Protein AF-A0A816MPJ7-F1 (afdb_monomer_lite)

Secondary structure (DSSP, 8-state):
--HHHHHHHHHHTS---PPPPSEEEETTEEEEPPTTS---

Foldseek 3Di:
DVVVVVVVVVVVPPPDDDPDPQWDQDPNDTDGDDPPDDDD

Structure (mmCIF, N/CA/C/O backbone):
data_AF-A0A816MPJ7-F1
#
_entry.id   AF-A0A816MPJ7-F1
#
loop_
_atom_site.group_PDB
_atom_site.id
_atom_site.type_symbol
_atom_site.label_atom_id
_atom_site.label_alt_id
_atom_site.label_comp_id
_atom_site.label_asym_id
_atom_site.label_entity_id
_atom_site.label_seq_id
_atom_site.pdbx_PDB_ins_code
_atom_site.Cartn_x
_atom_site.Cartn_y
_atom_site.Cartn_z
_atom_site.occupancy
_atom_site.B_iso_or_equiv
_atom_site.auth_seq_id
_atom_site.auth_comp_id
_atom_site.auth_asym_id
_atom_site.auth_atom_id
_atom_site.pdbx_PDB_model_num
ATOM 1 N N . MET A 1 1 ? 19.897 9.174 -17.964 1.00 57.91 1 MET A N 1
ATOM 2 C CA . MET A 1 1 ? 18.620 9.124 -17.214 1.00 57.91 1 MET A CA 1
ATOM 3 C C . MET A 1 1 ? 18.278 7.680 -16.819 1.00 57.91 1 MET A C 1
ATOM 5 O O . MET A 1 1 ? 17.351 7.102 -17.362 1.00 57.91 1 MET A O 1
ATOM 9 N N . ALA A 1 2 ? 19.029 7.0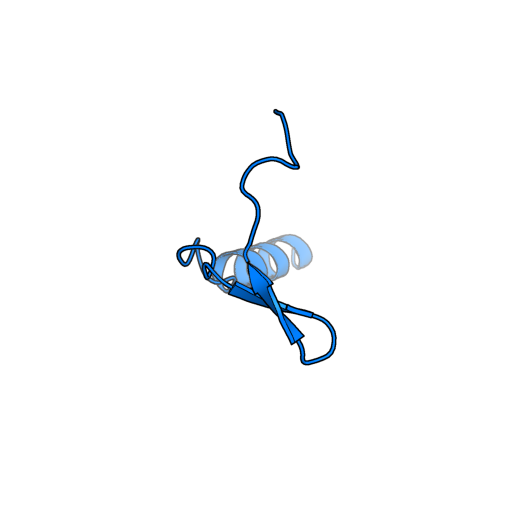70 -15.894 1.00 61.16 2 ALA A N 1
ATOM 10 C CA . ALA A 1 2 ? 18.753 5.704 -15.411 1.00 61.16 2 ALA A CA 1
ATOM 11 C C . ALA A 1 2 ? 18.012 5.700 -14.058 1.00 61.16 2 ALA A C 1
ATOM 13 O O . ALA A 1 2 ? 17.142 4.867 -13.818 1.00 61.16 2 ALA A O 1
ATOM 14 N N . MET A 1 3 ? 18.290 6.692 -13.202 1.00 66.75 3 MET A N 1
ATOM 15 C CA . MET A 1 3 ? 17.652 6.830 -11.886 1.00 66.75 3 MET A CA 1
ATOM 16 C C . MET A 1 3 ? 16.150 7.122 -11.978 1.00 66.75 3 MET A C 1
ATOM 18 O O . MET A 1 3 ? 15.367 6.530 -11.243 1.00 66.75 3 MET A O 1
ATOM 22 N N . THR A 1 4 ? 15.720 7.968 -12.916 1.00 74.25 4 THR A N 1
ATOM 23 C CA . THR A 1 4 ? 14.304 8.345 -13.065 1.00 74.25 4 THR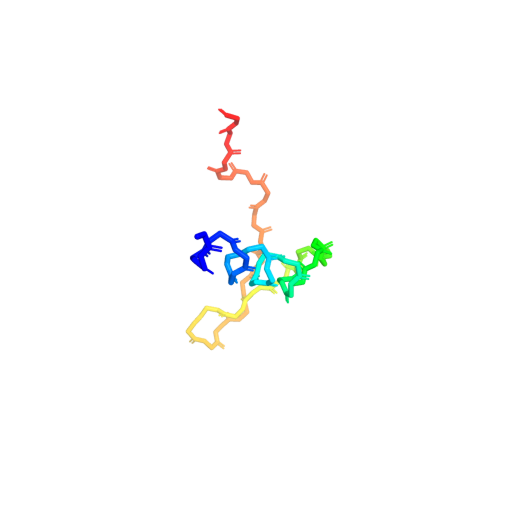 A CA 1
ATOM 24 C C . THR A 1 4 ? 13.423 7.168 -13.491 1.00 74.25 4 THR A C 1
ATOM 26 O O . THR A 1 4 ? 12.314 7.018 -12.986 1.00 74.25 4 THR A O 1
ATOM 29 N N . ALA A 1 5 ? 13.918 6.298 -14.378 1.00 75.75 5 ALA A N 1
ATOM 30 C CA . ALA A 1 5 ? 13.185 5.112 -14.817 1.00 75.75 5 ALA A CA 1
ATOM 31 C C . ALA A 1 5 ? 13.029 4.095 -13.676 1.00 75.75 5 ALA A C 1
ATOM 33 O O . ALA A 1 5 ? 11.930 3.602 -13.439 1.00 75.75 5 ALA A O 1
ATOM 34 N N . ALA A 1 6 ? 14.099 3.856 -12.910 1.00 82.19 6 ALA A N 1
ATOM 35 C CA . ALA A 1 6 ? 14.052 2.978 -11.744 1.00 82.19 6 ALA A CA 1
ATOM 36 C C . ALA A 1 6 ? 13.085 3.494 -10.662 1.00 82.19 6 ALA A C 1
ATOM 38 O O . ALA A 1 6 ? 12.345 2.704 -10.074 1.00 82.19 6 ALA A O 1
ATOM 39 N N . ILE A 1 7 ? 13.041 4.811 -10.425 1.00 80.62 7 ILE A N 1
ATOM 40 C CA . ILE A 1 7 ? 12.087 5.422 -9.487 1.00 80.62 7 ILE A CA 1
ATOM 41 C C . ILE A 1 7 ? 10.653 5.291 -10.003 1.00 80.62 7 ILE A C 1
ATOM 43 O O . ILE A 1 7 ? 9.785 4.871 -9.243 1.00 80.62 7 ILE A O 1
ATOM 47 N N . LYS A 1 8 ? 10.399 5.560 -11.290 1.00 80.19 8 LYS A N 1
ATOM 48 C CA . LYS A 1 8 ? 9.064 5.398 -11.887 1.00 80.19 8 LYS A CA 1
ATOM 49 C C . LYS A 1 8 ? 8.560 3.963 -11.756 1.00 80.19 8 LYS A C 1
ATOM 51 O O . LYS A 1 8 ? 7.409 3.763 -11.381 1.00 80.19 8 LYS A O 1
ATOM 56 N N . THR A 1 9 ? 9.419 2.974 -11.993 1.00 84.19 9 THR A N 1
ATOM 57 C CA . THR A 1 9 ? 9.067 1.564 -11.792 1.00 84.19 9 THR A CA 1
ATOM 58 C C . THR A 1 9 ? 8.768 1.274 -10.322 1.00 84.19 9 THR A C 1
ATOM 60 O O . THR A 1 9 ? 7.736 0.686 -10.031 1.00 84.19 9 THR A O 1
ATOM 63 N N . ARG A 1 10 ? 9.585 1.757 -9.373 1.00 81.12 10 ARG A N 1
ATOM 64 C CA . ARG A 1 10 ? 9.304 1.590 -7.933 1.00 81.12 10 ARG A CA 1
ATOM 65 C C . ARG A 1 10 ? 8.024 2.294 -7.479 1.00 81.12 10 ARG A C 1
ATOM 67 O O . ARG A 1 10 ? 7.375 1.806 -6.566 1.00 81.12 10 ARG A O 1
ATOM 74 N N . MET A 1 11 ? 7.655 3.419 -8.085 1.00 81.44 11 MET A N 1
ATOM 75 C CA . MET A 1 11 ? 6.382 4.098 -7.819 1.00 81.44 11 MET A CA 1
ATOM 76 C C . MET A 1 11 ? 5.196 3.347 -8.424 1.00 81.44 11 MET A C 1
ATOM 78 O O . MET A 1 11 ? 4.172 3.217 -7.768 1.00 81.44 11 MET A O 1
ATOM 82 N N . ALA A 1 12 ? 5.338 2.808 -9.634 1.00 77.62 12 ALA A N 1
ATOM 83 C CA . ALA A 1 12 ? 4.293 2.020 -10.285 1.00 77.62 12 ALA A CA 1
ATOM 84 C C . ALA A 1 12 ? 4.080 0.647 -9.623 1.00 77.62 12 ALA A C 1
ATOM 86 O O . ALA A 1 12 ? 2.976 0.116 -9.655 1.00 77.62 12 ALA A O 1
ATOM 87 N N . SER A 1 13 ? 5.124 0.073 -9.018 1.00 81.38 13 SER A N 1
ATOM 88 C CA . SER A 1 13 ? 5.039 -1.179 -8.257 1.00 81.38 13 SER A CA 1
ATOM 89 C C . SER A 1 13 ? 4.581 -0.986 -6.812 1.00 81.38 13 SER A C 1
ATOM 91 O O . SER A 1 13 ? 4.375 -1.978 -6.114 1.00 81.38 13 SER A O 1
ATOM 93 N N . GLN A 1 14 ? 4.437 0.257 -6.337 1.00 76.94 14 GLN A N 1
ATOM 94 C CA . GLN A 1 14 ? 3.790 0.482 -5.050 1.00 76.94 14 GLN A CA 1
ATOM 95 C C . GLN A 1 14 ? 2.304 0.137 -5.183 1.00 76.94 14 GLN A C 1
ATOM 97 O O . GLN A 1 14 ? 1.684 0.529 -6.172 1.00 76.94 14 GLN A O 1
ATOM 102 N N . PRO A 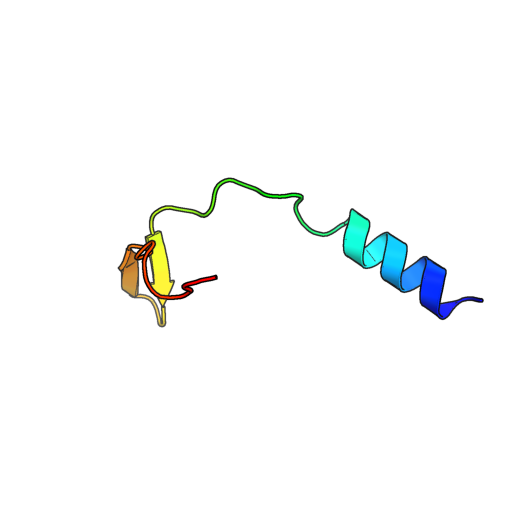1 15 ? 1.720 -0.582 -4.209 1.00 72.62 15 PRO A N 1
ATOM 103 C CA . PRO A 1 15 ? 0.290 -0.849 -4.189 1.00 72.62 15 PRO A CA 1
ATOM 104 C C . PRO A 1 15 ? -0.472 0.472 -4.320 1.00 72.62 15 PRO A C 1
ATOM 106 O O . PRO A 1 15 ? -0.434 1.314 -3.421 1.00 72.62 15 PRO A O 1
ATOM 109 N N . ALA A 1 16 ? -1.118 0.680 -5.468 1.00 68.94 16 ALA A N 1
ATOM 110 C CA . ALA A 1 16 ? -1.875 1.888 -5.738 1.00 68.94 16 ALA A CA 1
ATOM 111 C C . ALA A 1 16 ? -3.103 1.897 -4.826 1.00 68.94 16 ALA A C 1
ATOM 113 O O . ALA A 1 16 ? -4.080 1.208 -5.098 1.00 68.94 16 ALA A O 1
ATOM 114 N N . GLY A 1 17 ? -3.010 2.633 -3.714 1.00 65.88 17 GLY A N 1
ATOM 115 C CA . GLY A 1 17 ? -4.148 3.002 -2.876 1.00 65.88 17 GLY A CA 1
ATOM 116 C C . GLY A 1 17 ? -5.095 1.849 -2.549 1.00 65.88 17 GLY A C 1
ATOM 117 O O . GLY A 1 17 ? -6.294 1.963 -2.783 1.00 65.88 17 GLY A O 1
ATOM 118 N N . GLY A 1 18 ? -4.578 0.748 -1.997 1.00 63.06 18 GLY A N 1
ATOM 119 C CA . GLY A 1 18 ? -5.441 -0.186 -1.278 1.00 63.06 18 GLY A CA 1
ATOM 120 C C . GLY A 1 18 ? -6.136 0.570 -0.146 1.00 63.06 18 GLY A C 1
ATOM 121 O O . GLY A 1 18 ? -5.496 1.394 0.516 1.00 63.06 18 GLY A O 1
ATOM 122 N N . ALA A 1 19 ? -7.436 0.335 0.056 1.00 68.31 19 ALA A N 1
ATOM 123 C CA . ALA A 1 19 ? -8.162 0.900 1.188 1.00 68.31 19 ALA A CA 1
ATOM 124 C C . ALA A 1 19 ? -7.322 0.692 2.456 1.00 68.31 19 ALA A C 1
ATOM 126 O O . ALA A 1 19 ? -6.943 -0.440 2.765 1.00 68.31 19 ALA A O 1
ATOM 127 N N . LYS A 1 20 ? -6.953 1.787 3.136 1.00 72.31 20 LYS A N 1
ATOM 128 C CA . LYS A 1 20 ? -6.160 1.707 4.367 1.00 72.31 20 LYS A CA 1
ATOM 129 C C . LYS A 1 20 ? -6.850 0.705 5.299 1.00 72.31 20 LYS A C 1
ATOM 131 O O . LYS A 1 20 ? -8.037 0.890 5.576 1.00 72.31 20 LYS A O 1
ATOM 136 N N . PRO A 1 21 ? -6.155 -0.347 5.764 1.00 75.50 21 PRO A N 1
ATOM 137 C CA . PRO A 1 21 ? -6.793 -1.355 6.593 1.00 75.50 21 PRO A CA 1
ATOM 138 C C . PRO A 1 21 ? -7.307 -0.685 7.874 1.00 75.50 21 PRO A C 1
ATOM 140 O O . PRO A 1 21 ? -6.569 0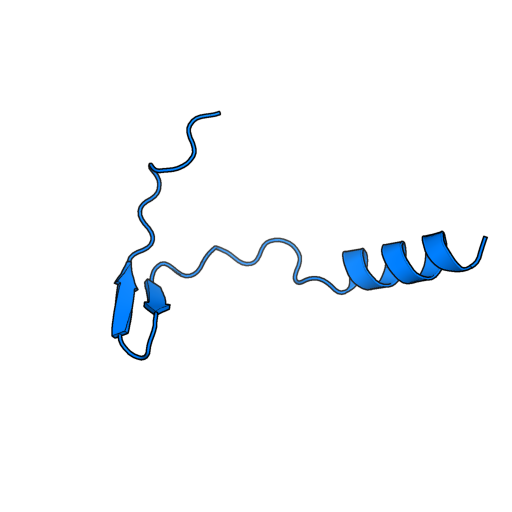.094 8.473 1.00 75.50 21 PRO A O 1
ATOM 143 N N . PRO A 1 22 ? -8.542 -0.949 8.323 1.00 79.00 22 PRO A N 1
ATOM 144 C CA . PRO A 1 22 ? -9.121 -0.260 9.482 1.00 79.00 22 PRO A CA 1
ATOM 145 C C . PRO A 1 22 ? -8.293 -0.449 10.763 1.00 79.00 22 PRO A C 1
ATOM 147 O O . PRO A 1 22 ? -8.332 0.393 11.660 1.00 79.00 22 PRO A O 1
ATOM 150 N N . THR A 1 23 ? -7.490 -1.513 10.813 1.00 83.25 23 THR A N 1
ATOM 151 C CA . THR A 1 23 ? -6.618 -1.874 11.925 1.00 83.25 23 THR A CA 1
ATOM 152 C C . THR A 1 23 ? -5.198 -2.125 11.413 1.00 83.25 23 THR A C 1
ATOM 154 O O . THR A 1 23 ? -5.010 -2.768 10.381 1.00 83.25 23 THR A O 1
ATOM 157 N N . VAL A 1 24 ? -4.193 -1.625 12.132 1.00 86.00 24 VAL A N 1
ATOM 158 C CA . VAL A 1 24 ? -2.768 -1.876 11.873 1.00 86.00 24 VAL A CA 1
ATOM 159 C C . VAL A 1 24 ? -2.131 -2.562 13.073 1.00 86.00 24 VAL A C 1
ATOM 161 O O . VAL A 1 24 ? -2.483 -2.289 14.216 1.00 86.00 24 VAL A O 1
ATOM 164 N N . ASN A 1 25 ? -1.184 -3.463 12.834 1.00 88.12 25 ASN A N 1
ATOM 165 C CA . ASN A 1 25 ? -0.478 -4.156 13.906 1.00 88.12 25 ASN A CA 1
ATOM 166 C C . ASN A 1 25 ? 0.760 -3.352 14.312 1.00 88.12 25 ASN A C 1
ATOM 168 O O . ASN A 1 25 ? 1.743 -3.302 13.574 1.00 88.12 25 ASN A O 1
ATOM 172 N N . ILE A 1 26 ? 0.739 -2.757 15.503 1.00 86.88 26 ILE A N 1
ATOM 173 C CA . ILE A 1 26 ? 1.885 -2.045 16.075 1.00 86.88 26 ILE A CA 1
ATOM 174 C C . ILE A 1 26 ? 2.451 -2.903 17.198 1.00 86.88 26 ILE A C 1
ATOM 176 O O . ILE A 1 26 ? 1.779 -3.162 18.193 1.00 86.88 26 ILE A O 1
ATOM 180 N N . ARG A 1 27 ? 3.696 -3.369 17.036 1.00 89.69 27 ARG A N 1
ATOM 181 C CA . ARG A 1 27 ? 4.394 -4.201 18.039 1.00 89.69 27 ARG A CA 1
ATOM 182 C C . ARG A 1 27 ? 3.599 -5.460 18.440 1.00 89.69 27 ARG A C 1
ATOM 184 O O . ARG A 1 27 ? 3.609 -5.863 19.597 1.00 89.69 27 ARG A O 1
ATOM 191 N N . GLY A 1 28 ? 2.882 -6.059 17.487 1.00 89.06 28 GLY A N 1
ATOM 192 C CA . GLY A 1 28 ? 2.048 -7.245 17.716 1.00 89.06 28 GLY A CA 1
ATOM 193 C C . GLY A 1 28 ? 0.659 -6.960 18.294 1.00 89.06 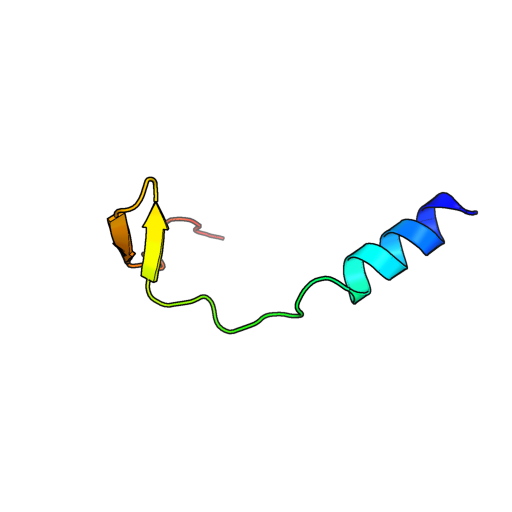28 GLY A C 1
ATOM 194 O O . GLY A 1 28 ? -0.110 -7.898 18.469 1.00 89.06 28 GLY A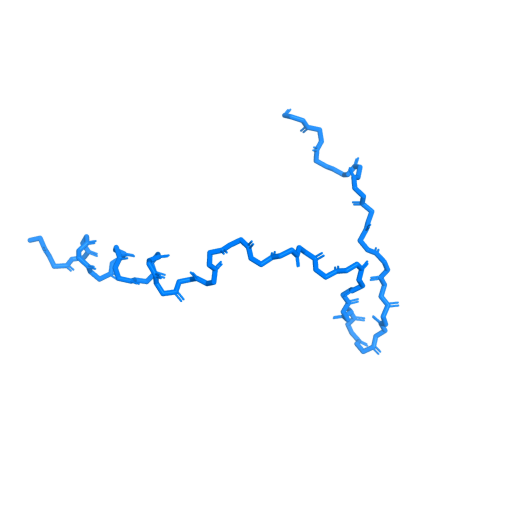 O 1
ATOM 195 N N . GLN A 1 29 ? 0.310 -5.697 18.555 1.00 88.50 29 GLN A N 1
ATOM 196 C CA . GLN A 1 29 ? -1.025 -5.307 19.008 1.00 88.50 29 GLN A CA 1
ATOM 197 C C . GLN A 1 29 ? -1.831 -4.690 17.854 1.00 88.50 29 GLN A C 1
ATOM 199 O O . GLN A 1 29 ? -1.330 -3.774 17.193 1.00 88.50 29 GLN A O 1
ATOM 204 N N . PRO A 1 30 ? -3.055 -5.173 17.578 1.00 88.38 30 PRO A N 1
ATOM 205 C CA . PRO A 1 30 ? -3.945 -4.540 16.612 1.00 88.38 30 PRO A CA 1
ATOM 206 C C . PRO A 1 30 ? -4.439 -3.195 17.161 1.00 88.38 30 PRO A C 1
ATOM 208 O O . PRO A 1 30 ? -5.020 -3.138 18.242 1.00 88.38 30 PRO A O 1
ATOM 211 N N . VAL A 1 31 ? -4.225 -2.110 16.420 1.00 87.62 31 VAL A N 1
ATOM 212 C CA . VAL A 1 31 ? -4.724 -0.770 16.757 1.00 87.62 31 VAL A CA 1
ATOM 213 C C . VAL A 1 31 ? -5.548 -0.210 15.604 1.00 87.62 31 VAL A C 1
ATOM 215 O O . VAL A 1 31 ? -5.185 -0.369 14.439 1.00 87.62 31 VAL A O 1
ATOM 218 N N . ASN A 1 32 ? -6.666 0.447 15.906 1.00 87.00 32 ASN A N 1
ATOM 219 C CA . ASN A 1 32 ? -7.485 1.076 14.873 1.00 87.00 32 ASN A CA 1
ATOM 220 C C . ASN A 1 32 ? -6.816 2.335 14.319 1.00 87.00 32 ASN A C 1
ATOM 222 O O . ASN A 1 32 ? -6.220 3.117 15.061 1.00 87.00 32 ASN A O 1
ATOM 226 N N . GLN A 1 33 ? -6.957 2.560 13.014 1.00 78.19 33 GLN A N 1
ATOM 227 C CA . GLN A 1 33 ? -6.500 3.800 12.398 1.00 78.19 33 GLN A CA 1
ATOM 228 C C . GLN A 1 33 ? -7.465 4.941 12.750 1.00 78.19 33 GLN A C 1
ATOM 230 O O . GLN A 1 33 ? -8.634 4.921 12.368 1.00 78.19 33 GLN A O 1
ATOM 235 N N . GLN A 1 34 ? -6.978 5.957 13.466 1.00 77.56 34 GLN A N 1
ATOM 236 C CA . GLN A 1 34 ? -7.724 7.197 13.685 1.00 77.56 34 GLN A CA 1
ATOM 237 C C . GLN A 1 34 ? -7.575 8.120 12.468 1.00 77.56 34 GLN A C 1
ATOM 239 O O . GLN A 1 34 ? -6.467 8.469 12.066 1.00 77.56 34 GLN A O 1
ATOM 244 N N . SER A 1 35 ? -8.699 8.562 11.905 1.00 70.75 35 SER A N 1
ATOM 245 C CA . SER A 1 35 ? -8.757 9.408 10.701 1.00 70.75 35 SER A CA 1
ATOM 246 C C . SER A 1 35 ? -8.478 10.906 10.955 1.00 70.75 35 SER A C 1
ATOM 248 O O . SER A 1 35 ? -8.882 11.739 10.150 1.00 70.75 35 SER A O 1
ATOM 250 N N . GLY A 1 36 ? -7.838 11.278 12.070 1.00 70.56 36 GLY A N 1
ATOM 251 C CA . GLY A 1 36 ? -7.833 12.668 12.563 1.00 70.56 36 GLY A CA 1
ATOM 252 C C . GLY A 1 36 ? -6.472 13.307 12.856 1.00 70.56 36 GLY A C 1
ATOM 253 O O . GLY A 1 36 ? -6.446 14.404 13.392 1.00 70.56 36 GLY A O 1
ATOM 254 N N . CYS A 1 37 ? -5.347 12.644 12.565 1.00 64.50 37 CYS A N 1
ATOM 255 C CA . CYS A 1 37 ? -4.021 13.140 12.977 1.00 64.50 37 CYS A CA 1
ATOM 256 C C . CYS A 1 37 ? -3.326 14.039 11.931 1.00 64.50 37 CYS A C 1
ATOM 258 O O . CYS A 1 37 ? -2.400 14.772 12.259 1.00 64.50 37 CYS A O 1
ATOM 260 N N . CYS A 1 38 ? -3.767 14.013 10.672 1.00 57.84 38 CYS A N 1
ATOM 261 C CA . CYS A 1 38 ? -3.196 14.838 9.607 1.00 57.84 38 CYS A CA 1
ATOM 262 C C . CYS A 1 38 ? -4.269 15.800 9.095 1.00 57.84 38 CYS A C 1
ATOM 264 O O . CYS A 1 38 ? -4.959 15.499 8.123 1.00 57.84 38 CYS A O 1
ATOM 266 N N . SER A 1 39 ? -4.445 16.926 9.788 1.00 60.72 39 SER A N 1
ATOM 267 C CA . SER A 1 39 ? -5.105 18.088 9.187 1.00 60.72 39 SER A CA 1
ATOM 268 C C . SER A 1 39 ? -4.248 18.594 8.022 1.00 60.72 39 SER A C 1
ATOM 270 O O . SER A 1 39 ? -3.023 18.534 8.104 1.00 60.72 39 SER A O 1
ATOM 272 N N . SER A 1 40 ? -4.936 19.011 6.955 1.00 61.09 40 SER A N 1
ATOM 273 C CA . SER A 1 40 ? -4.447 19.497 5.649 1.00 61.09 40 SER A CA 1
ATOM 274 C C . SER A 1 40 ? -3.115 20.238 5.645 1.00 61.09 40 SER A C 1
ATOM 276 O O . SER A 1 40 ? -2.982 21.156 6.486 1.00 61.09 40 SER A O 1
#

pLDDT: mean 76.07, std 9.49, range [57.84, 89.69]

Sequence (40 aa):
MAMTAAIKTRMASQPAGGAKPPTVNIRGQPVNQQSGCCSS

Organism: Brassica napus (NCBI:txid3708)

Radius of gyration: 15.57 Å; chains: 1; bounding box: 28×27×36 Å